Protein AF-A0A7K0ZYK7-F1 (afdb_monomer_lite)

pLDDT: mean 93.52, std 4.44, range [72.0, 97.06]

Structure (mmCIF, N/CA/C/O backbone):
data_AF-A0A7K0ZYK7-F1
#
_entry.id   AF-A0A7K0ZYK7-F1
#
loop_
_atom_site.group_PDB
_atom_site.id
_atom_site.type_symbol
_atom_site.label_atom_id
_atom_site.label_alt_id
_atom_site.label_comp_id
_atom_site.label_asym_id
_atom_site.label_entity_id
_atom_site.label_seq_id
_atom_site.pdbx_PDB_ins_code
_atom_site.Cartn_x
_atom_site.Cartn_y
_atom_site.Cartn_z
_atom_site.occupancy
_atom_site.B_iso_or_equiv
_atom_site.auth_seq_id
_atom_site.auth_comp_id
_atom_site.auth_asym_id
_atom_site.auth_atom_id
_atom_site.pdbx_PDB_model_num
ATOM 1 N N . MET A 1 1 ? -4.241 -6.186 -3.175 1.00 89.12 1 MET A N 1
ATOM 2 C CA . MET A 1 1 ? -4.421 -5.560 -1.846 1.00 89.12 1 MET A CA 1
ATOM 3 C C . MET A 1 1 ? -4.188 -6.614 -0.779 1.00 89.12 1 MET A C 1
ATOM 5 O O . MET A 1 1 ? -4.939 -7.576 -0.731 1.00 89.12 1 MET A O 1
ATOM 9 N N . LYS A 1 2 ? -3.132 -6.461 0.027 1.00 91.38 2 LYS A N 1
ATOM 10 C CA . LYS A 1 2 ? -2.833 -7.326 1.177 1.00 91.38 2 LYS A CA 1
ATOM 11 C C . LYS A 1 2 ? -2.820 -6.464 2.434 1.00 91.38 2 LYS A C 1
ATOM 13 O O . LYS A 1 2 ? -2.199 -5.403 2.432 1.00 91.38 2 LYS A O 1
ATOM 18 N N . VAL A 1 3 ? -3.506 -6.903 3.484 1.00 94.19 3 VAL A N 1
ATOM 19 C CA . VAL A 1 3 ? -3.529 -6.204 4.775 1.00 94.19 3 VAL A CA 1
ATOM 20 C C . VAL A 1 3 ? -2.447 -6.813 5.659 1.00 94.19 3 VAL A C 1
ATOM 22 O O . VAL A 1 3 ? -2.387 -8.028 5.819 1.00 94.19 3 VAL A O 1
ATOM 25 N N . ARG A 1 4 ? -1.552 -5.977 6.185 1.00 92.94 4 ARG A N 1
ATOM 26 C CA . ARG A 1 4 ? -0.459 -6.386 7.072 1.00 92.94 4 ARG A CA 1
ATOM 27 C C . ARG A 1 4 ? -0.320 -5.374 8.199 1.00 92.94 4 ARG A C 1
ATOM 29 O O . ARG A 1 4 ? -0.493 -4.181 7.963 1.00 92.94 4 ARG A O 1
ATOM 36 N N . ASN A 1 5 ? 0.082 -5.840 9.379 1.00 94.50 5 ASN A N 1
ATOM 37 C CA . ASN A 1 5 ? 0.392 -4.959 10.510 1.00 94.50 5 ASN A CA 1
ATOM 38 C C . ASN A 1 5 ? 1.663 -4.134 10.252 1.00 94.50 5 ASN A C 1
ATOM 40 O O . ASN A 1 5 ? 1.779 -3.009 10.724 1.00 94.50 5 ASN A O 1
ATOM 44 N N . SER A 1 6 ? 2.603 -4.672 9.464 1.00 94.25 6 SER A N 1
ATOM 45 C CA . SER A 1 6 ? 3.815 -3.968 9.042 1.00 94.25 6 SER A CA 1
ATOM 46 C C . SER A 1 6 ? 3.842 -3.756 7.533 1.00 94.25 6 SER A C 1
ATOM 48 O O . SER A 1 6 ? 3.670 -4.688 6.745 1.00 94.25 6 SER A O 1
ATOM 50 N N . LEU A 1 7 ? 4.133 -2.518 7.136 1.00 94.38 7 LEU A N 1
ATOM 51 C CA . LEU A 1 7 ? 4.322 -2.113 5.741 1.00 94.38 7 LEU A CA 1
ATOM 52 C C . LEU A 1 7 ? 5.806 -2.062 5.337 1.00 94.38 7 LEU A C 1
ATOM 54 O O . LEU A 1 7 ? 6.112 -1.672 4.212 1.00 94.38 7 LEU A O 1
ATOM 58 N N . ARG A 1 8 ? 6.738 -2.434 6.235 1.00 95.00 8 ARG A N 1
ATOM 59 C CA . ARG A 1 8 ? 8.191 -2.249 6.043 1.00 95.00 8 ARG A CA 1
ATOM 60 C C . ARG A 1 8 ? 8.713 -2.917 4.771 1.00 95.00 8 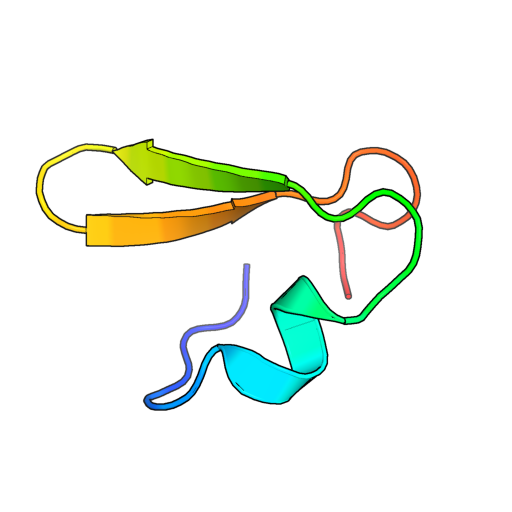ARG A C 1
ATOM 62 O O . ARG A 1 8 ? 9.445 -2.280 4.026 1.00 95.00 8 ARG A O 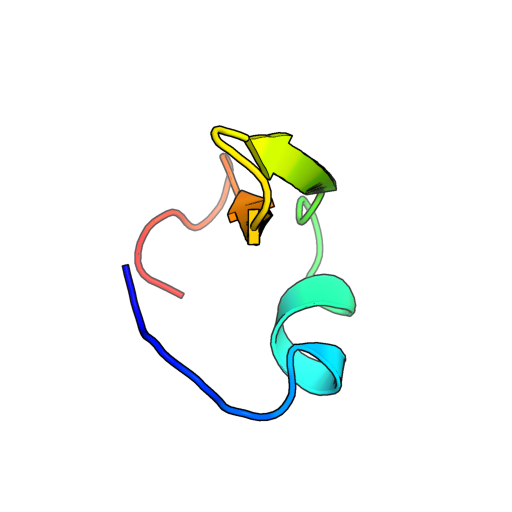1
ATOM 69 N N . SER A 1 9 ? 8.316 -4.162 4.515 1.00 93.50 9 SER A N 1
ATOM 70 C CA . SER A 1 9 ? 8.735 -4.894 3.315 1.00 93.50 9 SER A CA 1
ATOM 71 C C . SER A 1 9 ? 8.065 -4.367 2.049 1.00 93.50 9 SER A C 1
ATOM 73 O O . SER A 1 9 ? 8.729 -4.233 1.030 1.00 93.50 9 SER A O 1
ATOM 75 N N . ALA A 1 10 ? 6.781 -4.004 2.121 1.00 93.94 10 ALA A N 1
ATOM 76 C CA . ALA A 1 10 ? 6.026 -3.499 0.974 1.00 93.94 10 ALA A CA 1
ATOM 77 C C . ALA A 1 10 ? 6.564 -2.147 0.474 1.00 93.94 10 ALA A C 1
ATOM 79 O O . ALA A 1 10 ? 6.727 -1.947 -0.729 1.00 93.94 10 ALA A O 1
ATOM 80 N N . LYS A 1 11 ? 6.886 -1.223 1.391 1.00 93.56 11 LYS A N 1
ATOM 81 C CA . LYS A 1 11 ? 7.411 0.106 1.032 1.00 93.56 11 LYS A CA 1
ATOM 82 C C . LYS A 1 11 ? 8.847 0.081 0.497 1.00 93.56 11 LYS A C 1
ATOM 84 O O . LYS A 1 11 ? 9.254 1.047 -0.127 1.00 93.56 11 LYS A O 1
ATOM 89 N N . ALA A 1 12 ? 9.601 -0.988 0.761 1.00 95.31 12 ALA A N 1
ATOM 90 C CA . ALA A 1 12 ? 10.977 -1.149 0.292 1.00 95.31 12 ALA A CA 1
ATOM 91 C C . ALA A 1 12 ? 11.065 -1.657 -1.159 1.00 95.31 12 ALA A C 1
ATOM 93 O O . ALA A 1 12 ? 12.150 -1.697 -1.727 1.00 95.31 12 ALA A O 1
ATOM 94 N N . GLN A 1 13 ? 9.943 -2.074 -1.751 1.00 93.88 13 GLN A N 1
ATOM 95 C CA . GLN A 1 13 ? 9.923 -2.584 -3.120 1.00 93.88 13 GLN A CA 1
ATOM 96 C C . GLN A 1 13 ? 10.051 -1.444 -4.141 1.00 93.88 13 GLN A C 1
ATOM 98 O O . GLN A 1 13 ? 9.509 -0.357 -3.920 1.00 93.88 13 GLN A O 1
ATOM 103 N N . PRO A 1 14 ? 10.718 -1.676 -5.282 1.00 95.00 14 PRO A N 1
ATOM 104 C CA . PRO A 1 14 ? 10.847 -0.670 -6.330 1.00 95.00 14 PRO A CA 1
ATOM 105 C C . PRO A 1 14 ? 9.476 -0.292 -6.905 1.00 95.00 14 PRO A C 1
ATOM 107 O O . PRO A 1 14 ? 8.610 -1.144 -7.122 1.00 95.00 14 PRO A O 1
ATOM 110 N N . GLY A 1 15 ? 9.266 1.006 -7.132 1.00 93.56 15 GLY A N 1
ATOM 111 C CA . GLY A 1 15 ? 7.988 1.550 -7.610 1.00 93.56 15 GLY A CA 1
ATOM 112 C C . GLY A 1 15 ? 6.879 1.608 -6.556 1.00 93.56 15 GLY A C 1
ATOM 113 O O . GLY A 1 15 ? 5.743 1.956 -6.889 1.00 93.56 15 GLY A O 1
ATOM 114 N N . SER A 1 16 ? 7.183 1.279 -5.298 1.00 95.88 16 SER A N 1
ATOM 115 C CA . SER A 1 16 ? 6.258 1.469 -4.185 1.00 95.88 16 SER A CA 1
ATOM 116 C C . SER A 1 16 ? 6.192 2.934 -3.765 1.00 95.88 16 SER A C 1
ATOM 118 O O . SER A 1 16 ? 7.205 3.601 -3.580 1.00 95.88 16 SER A O 1
ATOM 120 N N . GLN A 1 17 ? 4.977 3.413 -3.531 1.00 95.81 17 GLN A N 1
ATOM 121 C CA . GLN A 1 17 ? 4.692 4.737 -3.002 1.00 95.81 17 GLN A CA 1
ATOM 122 C C . GLN A 1 17 ? 3.801 4.602 -1.769 1.00 95.81 17 GLN A C 1
ATOM 124 O O . GLN A 1 17 ? 2.768 3.929 -1.787 1.00 95.81 17 GLN A O 1
ATOM 129 N N . VAL A 1 18 ? 4.204 5.250 -0.679 1.00 95.69 18 VAL A N 1
ATOM 130 C CA . VAL A 1 18 ? 3.414 5.302 0.552 1.00 95.69 18 VAL A CA 1
ATOM 131 C C . VAL A 1 18 ? 2.432 6.462 0.449 1.00 95.69 18 VAL A C 1
ATOM 133 O O . VAL A 1 18 ? 2.829 7.594 0.191 1.00 95.69 18 VAL A O 1
ATOM 136 N N . VAL A 1 19 ? 1.147 6.189 0.653 1.00 97.06 19 VAL A N 1
ATOM 137 C CA . VAL A 1 19 ? 0.078 7.193 0.597 1.00 97.06 19 VAL A CA 1
ATOM 138 C C . VAL A 1 19 ? -0.855 7.042 1.792 1.00 97.06 19 VAL A C 1
ATOM 140 O O . VAL A 1 19 ? -1.113 5.931 2.255 1.00 97.06 19 VAL A O 1
ATOM 143 N N . ARG A 1 20 ? -1.413 8.152 2.282 1.00 96.94 20 ARG A N 1
ATOM 144 C CA . ARG A 1 20 ? -2.511 8.121 3.258 1.00 96.94 20 ARG A CA 1
ATOM 145 C C . ARG A 1 20 ? -3.840 8.291 2.532 1.00 9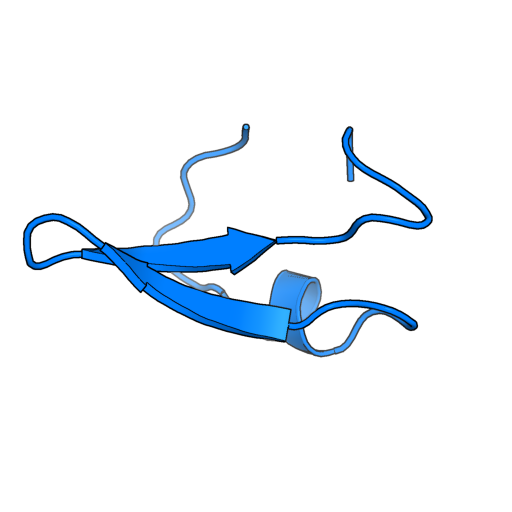6.94 20 ARG A C 1
ATOM 147 O O . ARG A 1 20 ? -4.018 9.246 1.786 1.00 96.94 20 ARG A O 1
ATOM 154 N N . ARG A 1 21 ? -4.775 7.361 2.732 1.00 96.44 21 ARG A N 1
ATOM 155 C CA . ARG A 1 21 ? -6.132 7.408 2.159 1.00 96.44 21 ARG A CA 1
ATOM 156 C C . ARG A 1 21 ? -7.138 7.026 3.237 1.00 96.44 21 ARG A C 1
ATOM 158 O O . ARG A 1 21 ? -6.926 6.040 3.933 1.00 96.44 21 ARG A O 1
ATOM 165 N N . ARG A 1 22 ? -8.236 7.774 3.387 1.00 95.25 22 ARG A N 1
ATOM 166 C CA . ARG A 1 22 ? -9.321 7.443 4.341 1.00 95.25 22 ARG A CA 1
ATOM 167 C C . ARG A 1 22 ? -8.803 7.116 5.760 1.00 95.25 22 ARG A C 1
ATOM 169 O O . ARG 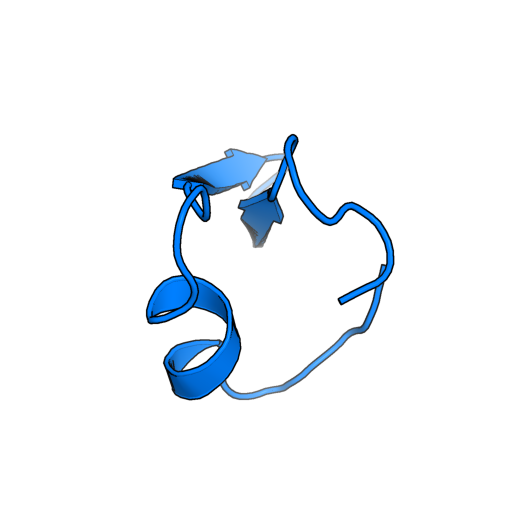A 1 22 ? -9.166 6.100 6.344 1.00 95.25 22 ARG A O 1
ATOM 176 N N . GLY A 1 23 ? -7.850 7.906 6.260 1.00 96.19 23 GLY A N 1
ATOM 177 C CA . GLY A 1 23 ? -7.246 7.718 7.587 1.00 96.19 23 GLY A CA 1
ATOM 178 C C . GLY A 1 23 ? -6.229 6.574 7.722 1.00 96.19 23 GLY A C 1
ATOM 179 O O . GLY A 1 23 ? -5.569 6.492 8.753 1.00 96.19 23 GLY A O 1
ATOM 180 N N . ARG A 1 24 ? -6.026 5.734 6.698 1.00 95.62 24 ARG A N 1
ATOM 181 C CA . ARG A 1 24 ? -5.098 4.588 6.732 1.00 95.62 24 ARG A CA 1
ATOM 182 C C . ARG A 1 24 ? -3.895 4.790 5.810 1.00 95.62 24 ARG A C 1
ATOM 184 O O . ARG A 1 24 ? -3.985 5.487 4.797 1.00 95.62 24 ARG A O 1
ATOM 191 N N . THR A 1 25 ? -2.775 4.159 6.152 1.00 96.31 25 THR A N 1
ATOM 192 C CA . THR A 1 25 ? -1.561 4.142 5.325 1.00 96.31 25 THR A CA 1
ATOM 193 C C . THR A 1 25 ? -1.615 2.972 4.350 1.00 96.31 25 THR A C 1
ATOM 195 O O . THR A 1 25 ? -1.813 1.829 4.755 1.00 96.31 25 THR A O 1
ATOM 198 N N . TYR A 1 26 ? -1.410 3.260 3.071 1.00 96.00 26 TYR A N 1
ATOM 199 C CA . TYR A 1 26 ? -1.338 2.279 1.996 1.00 96.00 26 TYR A CA 1
ATOM 200 C C . TYR A 1 26 ? 0.027 2.353 1.330 1.00 96.0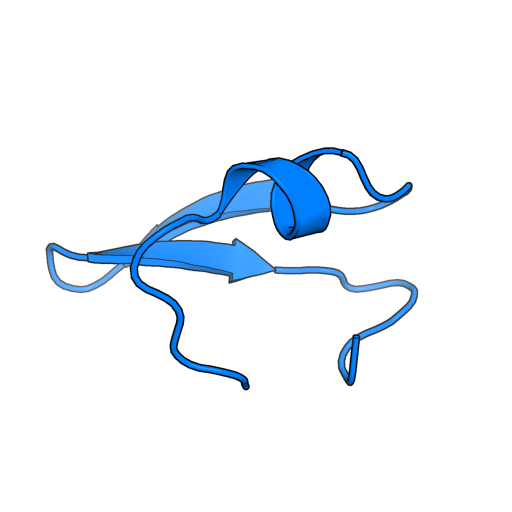0 26 TYR A C 1
ATOM 202 O O . TYR A 1 26 ? 0.626 3.423 1.226 1.00 96.00 26 TYR A O 1
ATOM 210 N N . VAL A 1 27 ? 0.480 1.214 0.824 1.00 96.62 27 VAL A N 1
ATOM 211 C CA . VAL A 1 27 ? 1.563 1.160 -0.151 1.00 96.62 27 VAL A CA 1
ATOM 212 C C . VAL A 1 27 ? 0.923 0.833 -1.492 1.00 96.62 27 VAL A C 1
ATOM 214 O O . VAL A 1 27 ? 0.287 -0.209 -1.631 1.00 96.62 27 VAL A O 1
ATOM 217 N N . ILE A 1 28 ? 1.033 1.747 -2.451 1.00 95.62 28 ILE A N 1
ATOM 218 C CA . ILE A 1 28 ? 0.616 1.521 -3.835 1.00 95.62 28 ILE A CA 1
ATOM 219 C C . ILE A 1 28 ? 1.861 1.207 -4.657 1.00 95.62 28 ILE A C 1
ATOM 221 O O . ILE A 1 28 ? 2.872 1.884 -4.516 1.00 95.62 28 ILE A O 1
ATOM 225 N N . ASN A 1 29 ? 1.803 0.195 -5.514 1.00 95.94 29 ASN A N 1
ATOM 226 C CA . ASN A 1 29 ? 2.878 -0.096 -6.453 1.00 95.94 29 ASN A CA 1
ATOM 227 C C . ASN A 1 29 ? 2.264 -0.234 -7.846 1.00 95.94 29 ASN A C 1
ATOM 229 O O . ASN A 1 29 ? 1.510 -1.169 -8.104 1.00 95.94 29 ASN A O 1
ATOM 233 N N . LYS A 1 30 ? 2.522 0.747 -8.717 1.00 91.06 30 LYS A N 1
ATOM 234 C CA . LYS A 1 30 ? 1.963 0.759 -10.078 1.00 91.06 30 LYS A CA 1
ATOM 235 C C . LYS A 1 30 ? 2.692 -0.211 -11.012 1.00 91.06 30 LYS A C 1
ATOM 237 O O . LYS A 1 30 ? 2.080 -0.674 -11.965 1.00 91.06 30 LYS A O 1
ATOM 242 N N . LEU A 1 31 ? 3.958 -0.527 -10.723 1.00 93.81 31 LEU A N 1
ATOM 243 C CA . LEU A 1 31 ? 4.748 -1.500 -11.484 1.00 93.81 31 LEU A CA 1
ATOM 244 C C . LEU A 1 31 ? 4.307 -2.934 -11.162 1.00 93.81 31 LEU A C 1
ATOM 246 O O . LEU A 1 31 ? 4.199 -3.768 -12.049 1.00 93.81 31 LEU A O 1
ATOM 250 N N . ASN A 1 32 ? 4.007 -3.202 -9.888 1.00 92.12 32 ASN A N 1
ATOM 251 C CA . ASN A 1 32 ? 3.650 -4.520 -9.370 1.00 92.12 32 ASN A CA 1
ATOM 252 C C . ASN A 1 32 ? 2.424 -4.438 -8.432 1.00 92.12 32 ASN A C 1
ATOM 254 O O . ASN A 1 32 ? 2.569 -4.510 -7.211 1.00 92.12 32 ASN A O 1
ATOM 258 N N . PRO A 1 33 ? 1.191 -4.322 -8.960 1.00 88.94 33 PRO A N 1
ATOM 259 C CA . PRO A 1 33 ? -0.011 -4.039 -8.159 1.00 88.94 33 PRO A CA 1
ATOM 260 C C . PRO A 1 33 ? -0.503 -5.199 -7.273 1.00 88.94 33 PRO A C 1
ATOM 262 O O . PRO A 1 33 ? -1.334 -4.995 -6.382 1.00 88.94 33 PRO A O 1
ATOM 265 N N . ARG A 1 34 ? -0.027 -6.428 -7.514 1.00 85.38 34 ARG A N 1
ATOM 266 C CA . ARG A 1 34 ? -0.390 -7.623 -6.727 1.00 85.38 34 ARG A CA 1
AT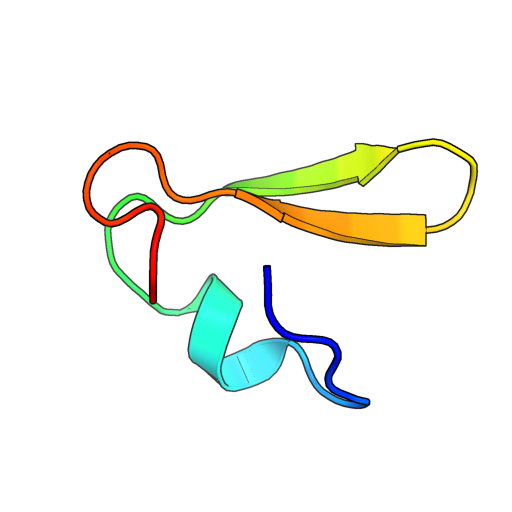OM 267 C C . ARG A 1 34 ? 0.581 -7.924 -5.583 1.00 85.38 34 ARG A C 1
ATOM 269 O O . ARG A 1 34 ? 0.276 -8.799 -4.762 1.00 85.38 34 ARG A O 1
ATOM 276 N N . LEU A 1 35 ? 1.732 -7.248 -5.554 1.00 72.00 35 LEU A N 1
ATOM 277 C CA . LEU A 1 35 ? 2.775 -7.516 -4.570 1.00 72.00 35 LEU A CA 1
ATOM 278 C C . LEU A 1 35 ? 2.321 -7.128 -3.156 1.00 72.00 35 LEU A C 1
ATOM 280 O O . LEU A 1 35 ? 1.739 -6.035 -2.981 1.00 72.00 35 LEU A O 1
#

Foldseek 3Di:
DDDDPDCVVVCPDPQWDWDDDPNDIDTAHPVCRPD

Radius of gyration: 9.09 Å; chains: 1; bounding box: 20×16×22 Å

Sequence (35 aa):
MKVRNSLRSAKAQPGSQVVRRRGRTYVINKLNPRL

Secondary structure (DSSP, 8-state):
----S--HHHHTSTTEEEEEETTEEEEEESS-TT-